Protein AF-A0A9X8CRG0-F1 (afdb_monomer_lite)

pLDDT: mean 84.68, std 8.57, range [40.19, 91.75]

Foldseek 3Di:
DLQVLVVVLCVVVVHDDDDDDDDLVVVLVDDDQEAEDAPVCQVVSVVRHPHHYQHQPDSPDSVSSNVSSVVVVVVVVVVVD

Radius of gyration: 12.18 Å; chains: 1; bounding box: 33×18×27 Å

Structure (mmCIF, N/CA/C/O backbone):
data_AF-A0A9X8CRG0-F1
#
_entry.id   AF-A0A9X8CRG0-F1
#
loop_
_atom_site.group_PDB
_atom_site.id
_atom_site.type_symbol
_atom_site.label_atom_id
_atom_site.label_alt_id
_atom_site.label_comp_id
_atom_site.label_asym_id
_atom_site.label_entity_id
_atom_site.label_seq_id
_atom_site.pdbx_PDB_ins_code
_atom_site.Cartn_x
_atom_site.Cartn_y
_atom_site.Cartn_z
_atom_site.occupancy
_atom_site.B_iso_or_equiv
_atom_site.auth_seq_id
_atom_site.auth_comp_id
_atom_site.auth_asym_id
_atom_site.auth_atom_id
_atom_site.pdbx_PDB_model_num
ATOM 1 N N . MET A 1 1 ? 11.245 -5.805 5.315 1.00 65.75 1 MET A N 1
ATOM 2 C CA . MET A 1 1 ? 10.685 -5.061 6.466 1.00 65.75 1 MET A CA 1
ATOM 3 C C . MET A 1 1 ? 9.414 -4.316 6.091 1.00 65.75 1 MET A C 1
ATOM 5 O O . MET A 1 1 ? 8.397 -4.598 6.700 1.00 65.75 1 MET A O 1
ATOM 9 N N . LEU A 1 2 ? 9.428 -3.463 5.059 1.00 77.94 2 LEU A N 1
ATOM 10 C CA . LEU A 1 2 ? 8.250 -2.669 4.680 1.00 77.94 2 LEU A CA 1
ATOM 11 C C . LEU A 1 2 ? 7.002 -3.506 4.370 1.00 77.94 2 LEU A C 1
ATOM 13 O O . LEU A 1 2 ? 5.927 -3.207 4.870 1.00 77.94 2 LEU A O 1
ATOM 17 N N 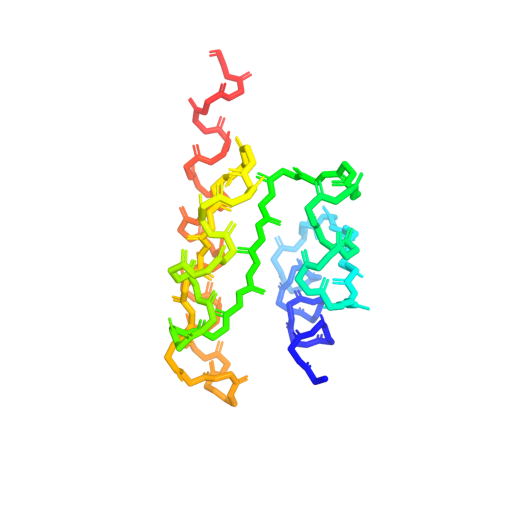. ARG A 1 3 ? 7.176 -4.593 3.606 1.00 84.50 3 ARG A N 1
ATOM 18 C CA . ARG A 1 3 ? 6.109 -5.546 3.277 1.00 84.50 3 ARG A CA 1
ATOM 19 C C . ARG A 1 3 ? 5.328 -5.994 4.521 1.00 84.50 3 ARG A C 1
ATOM 21 O O . ARG A 1 3 ? 4.120 -5.825 4.559 1.00 84.50 3 ARG A O 1
ATOM 28 N N . MET A 1 4 ? 6.029 -6.485 5.546 1.00 86.25 4 MET A N 1
ATOM 29 C CA . MET A 1 4 ? 5.399 -6.959 6.783 1.00 86.25 4 MET A CA 1
ATOM 30 C C . MET A 1 4 ? 4.640 -5.838 7.491 1.00 86.25 4 MET A C 1
ATOM 32 O O . MET A 1 4 ? 3.533 -6.062 7.954 1.00 86.25 4 MET A O 1
ATOM 36 N N . SER A 1 5 ? 5.202 -4.626 7.537 1.00 87.12 5 SER A N 1
ATOM 37 C CA . SER A 1 5 ? 4.526 -3.484 8.158 1.00 87.12 5 SER A CA 1
ATOM 38 C C . SER A 1 5 ? 3.233 -3.120 7.433 1.00 87.12 5 SER A C 1
ATOM 40 O O . SER A 1 5 ? 2.227 -2.900 8.095 1.00 87.12 5 SER A O 1
ATOM 42 N N . ILE A 1 6 ? 3.228 -3.112 6.095 1.00 87.69 6 ILE A N 1
ATOM 43 C CA . ILE A 1 6 ? 2.002 -2.855 5.330 1.00 87.69 6 ILE A CA 1
ATOM 44 C C . ILE A 1 6 ? 0.993 -4.000 5.516 1.00 87.69 6 ILE A C 1
ATOM 46 O O . ILE A 1 6 ? -0.181 -3.722 5.733 1.00 87.69 6 ILE A O 1
ATOM 50 N N . GLU A 1 7 ? 1.425 -5.266 5.512 1.00 89.62 7 GLU A N 1
ATOM 51 C CA . GLU A 1 7 ? 0.544 -6.416 5.787 1.00 89.62 7 GLU A CA 1
ATOM 52 C C . GLU A 1 7 ? -0.084 -6.345 7.195 1.00 89.62 7 GLU A C 1
ATOM 54 O O . GLU A 1 7 ? -1.271 -6.632 7.355 1.00 89.62 7 GLU A O 1
ATOM 59 N N . GLU A 1 8 ? 0.676 -5.933 8.215 1.00 90.25 8 GLU A N 1
ATOM 60 C CA . GLU A 1 8 ? 0.164 -5.714 9.576 1.00 90.25 8 GLU A CA 1
ATOM 61 C C . GLU A 1 8 ? -0.863 -4.574 9.630 1.00 90.25 8 GLU A C 1
ATOM 63 O O . GLU A 1 8 ? -1.933 -4.738 10.223 1.00 90.25 8 GLU A O 1
ATOM 68 N N . ILE A 1 9 ? -0.554 -3.432 9.004 1.00 89.75 9 ILE A N 1
ATOM 69 C CA . ILE A 1 9 ? -1.446 -2.266 8.938 1.00 89.75 9 ILE A CA 1
ATOM 70 C C . ILE A 1 9 ? -2.743 -2.647 8.217 1.00 89.75 9 ILE A C 1
ATOM 72 O O . ILE A 1 9 ? -3.830 -2.452 8.753 1.00 89.75 9 ILE A O 1
ATOM 76 N N . ALA A 1 10 ? -2.652 -3.262 7.040 1.00 90.06 10 ALA A N 1
ATOM 77 C CA . ALA A 1 10 ? -3.819 -3.665 6.266 1.00 90.06 10 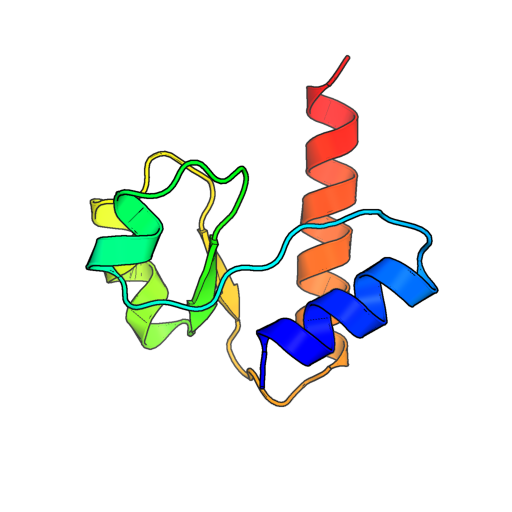ALA A CA 1
ATOM 78 C C . ALA A 1 10 ? -4.732 -4.611 7.059 1.00 90.06 10 ALA A C 1
ATOM 80 O O . ALA A 1 10 ? -5.928 -4.346 7.181 1.00 90.06 10 ALA A O 1
ATOM 81 N N . LYS A 1 11 ? -4.163 -5.631 7.721 1.00 90.56 11 LYS A N 1
ATOM 82 C CA . LYS A 1 11 ? -4.926 -6.528 8.607 1.00 90.56 11 LYS A CA 1
ATOM 83 C C . LYS A 1 11 ? -5.614 -5.790 9.752 1.00 90.56 11 LYS A C 1
ATOM 85 O O . LYS A 1 11 ? -6.762 -6.095 10.061 1.00 90.56 11 LYS A O 1
ATOM 90 N N . LYS A 1 12 ? -4.940 -4.820 10.376 1.00 90.62 12 LYS A N 1
ATOM 91 C CA . LYS A 1 12 ? -5.503 -4.002 11.463 1.00 90.62 12 LYS A CA 1
ATOM 92 C C . LYS A 1 12 ? -6.695 -3.161 10.997 1.00 90.62 12 LYS A C 1
ATOM 94 O O . LYS A 1 12 ? -7.625 -2.952 11.771 1.00 90.62 12 LYS A O 1
ATOM 99 N N . HIS A 1 13 ? -6.673 -2.715 9.745 1.00 87.94 13 HIS A N 1
ATOM 100 C CA . HIS A 1 13 ? -7.755 -1.958 9.119 1.00 87.94 13 HIS A CA 1
ATOM 101 C C . HIS A 1 13 ? -8.796 -2.839 8.407 1.00 87.94 13 HIS A C 1
ATOM 103 O O . HIS A 1 13 ? -9.762 -2.309 7.869 1.00 87.94 13 HIS A O 1
ATOM 109 N N . GLY A 1 14 ? -8.636 -4.168 8.424 1.00 88.00 14 GLY A N 1
ATOM 110 C CA . GLY A 1 14 ? -9.548 -5.099 7.755 1.00 88.00 14 GLY A CA 1
ATOM 111 C C . GLY A 1 14 ? -9.474 -5.058 6.226 1.00 88.00 14 GLY A C 1
ATOM 112 O O . GLY A 1 14 ? -10.425 -5.462 5.567 1.00 88.00 14 GLY A O 1
ATOM 113 N N . VAL A 1 15 ? -8.366 -4.569 5.663 1.00 87.50 15 VAL A N 1
ATOM 114 C CA . VAL A 1 15 ? -8.134 -4.496 4.216 1.00 87.50 15 VAL A CA 1
ATOM 115 C C . VAL A 1 15 ? -7.363 -5.738 3.775 1.00 87.50 15 VAL A C 1
ATOM 117 O O . VAL A 1 15 ? -6.287 -6.030 4.303 1.00 87.50 15 VAL A O 1
ATOM 120 N N . GLU A 1 16 ? -7.889 -6.463 2.791 1.00 86.88 16 GLU A N 1
ATOM 121 C CA . GLU A 1 16 ? -7.135 -7.518 2.114 1.00 86.88 16 GLU A CA 1
ATOM 122 C C . GLU A 1 16 ? -6.159 -6.899 1.118 1.00 86.88 16 GLU A C 1
ATOM 124 O O . GLU A 1 16 ? -6.545 -6.137 0.233 1.00 86.88 16 GLU A O 1
ATOM 129 N N . ILE A 1 17 ? -4.879 -7.231 1.268 1.00 88.19 17 ILE A N 1
ATOM 130 C CA . ILE A 1 17 ? -3.835 -6.809 0.342 1.00 88.19 17 ILE A CA 1
ATOM 131 C C . ILE A 1 17 ? -2.924 -7.974 -0.006 1.00 88.19 17 ILE A C 1
ATOM 133 O O . ILE A 1 17 ? -2.694 -8.872 0.806 1.00 88.19 17 ILE A O 1
ATOM 137 N N . GLU A 1 18 ? -2.311 -7.881 -1.179 1.00 87.88 18 GLU A N 1
ATOM 138 C CA . GLU A 1 18 ? -1.179 -8.712 -1.553 1.00 87.88 18 GLU A CA 1
ATOM 139 C C . GLU A 1 18 ? 0.058 -7.822 -1.704 1.00 87.88 18 GLU A C 1
ATOM 141 O O . GLU A 1 18 ? 0.151 -6.983 -2.598 1.00 87.88 18 GLU A O 1
ATOM 146 N N . ALA A 1 19 ? 1.012 -7.966 -0.784 1.00 87.00 19 ALA A N 1
ATOM 147 C CA . ALA A 1 19 ? 2.237 -7.181 -0.801 1.00 87.00 19 ALA A CA 1
ATOM 148 C C . ALA A 1 19 ? 3.389 -7.999 -1.396 1.00 87.00 19 ALA A C 1
ATOM 150 O O . ALA A 1 19 ? 3.787 -9.035 -0.859 1.00 87.00 19 ALA A O 1
ATOM 151 N N . PHE A 1 20 ? 3.991 -7.494 -2.472 1.00 85.88 20 PHE A N 1
ATOM 152 C CA . PHE A 1 20 ? 5.187 -8.074 -3.077 1.00 85.88 20 PHE A CA 1
ATOM 153 C C . PHE A 1 20 ? 6.420 -7.210 -2.790 1.00 85.88 20 PHE A C 1
ATOM 155 O O . PHE A 1 20 ? 6.355 -5.984 -2.779 1.00 85.88 20 PHE A O 1
ATOM 162 N N . CYS A 1 21 ? 7.563 -7.852 -2.543 1.00 85.06 21 CYS A N 1
ATOM 163 C CA . CYS A 1 21 ? 8.836 -7.167 -2.340 1.00 85.06 21 CYS A CA 1
ATOM 164 C C . CYS A 1 21 ? 9.814 -7.632 -3.415 1.00 85.06 21 CYS A C 1
ATOM 166 O O . CYS A 1 21 ? 10.205 -8.797 -3.421 1.00 85.06 21 CYS A O 1
ATOM 168 N N . GLY A 1 22 ? 10.223 -6.714 -4.283 1.00 82.50 22 GLY A N 1
ATOM 169 C CA . GLY A 1 22 ? 11.211 -6.951 -5.326 1.00 82.50 22 GLY A CA 1
ATOM 170 C C . GLY A 1 22 ? 11.976 -5.677 -5.669 1.00 82.50 22 GLY A C 1
ATOM 171 O O . GLY A 1 22 ? 11.746 -4.610 -5.098 1.00 82.50 22 GLY A O 1
ATOM 172 N N . ASP A 1 23 ? 12.916 -5.805 -6.593 1.00 84.12 23 ASP A N 1
ATOM 173 C CA . ASP A 1 23 ? 13.651 -4.696 -7.203 1.00 84.12 23 ASP A CA 1
ATOM 174 C C . ASP A 1 23 ? 12.792 -3.885 -8.192 1.00 84.12 23 ASP A C 1
ATOM 176 O O . ASP A 1 23 ? 11.720 -4.305 -8.622 1.00 84.12 23 ASP A O 1
ATOM 180 N N . VAL A 1 24 ? 13.287 -2.701 -8.577 1.00 78.31 24 VAL A N 1
ATOM 181 C CA . VAL A 1 24 ? 12.598 -1.746 -9.472 1.00 78.31 24 VAL A CA 1
ATOM 182 C C . VAL A 1 24 ? 12.154 -2.396 -10.788 1.00 78.31 24 VAL A C 1
ATOM 184 O O . VAL A 1 24 ? 11.053 -2.129 -11.274 1.00 78.31 24 VAL A O 1
ATOM 187 N N . SER A 1 25 ? 13.001 -3.263 -11.343 1.00 80.62 25 SER A N 1
ATOM 188 C CA . SER A 1 25 ? 12.735 -4.051 -12.548 1.00 80.62 25 SER A CA 1
ATOM 189 C C . SER A 1 25 ? 11.527 -4.965 -12.367 1.00 80.62 25 SER A C 1
ATOM 191 O O . SER A 1 25 ? 10.599 -4.924 -13.175 1.00 80.62 25 SER A O 1
ATOM 193 N N . THR A 1 26 ? 11.507 -5.743 -11.284 1.00 81.88 26 THR A N 1
ATOM 194 C CA . THR A 1 26 ? 10.425 -6.691 -11.006 1.00 81.88 26 THR A CA 1
ATOM 195 C C . THR A 1 26 ? 9.120 -5.973 -10.665 1.00 81.88 26 THR A C 1
ATOM 197 O O . THR A 1 26 ? 8.069 -6.339 -11.183 1.00 81.88 26 THR A O 1
ATOM 200 N N . CYS A 1 27 ? 9.173 -4.899 -9.870 1.00 78.38 27 CYS A N 1
ATOM 201 C CA . CYS A 1 27 ? 7.991 -4.107 -9.514 1.00 78.38 27 CYS A CA 1
ATOM 202 C C . CYS A 1 27 ? 7.329 -3.444 -10.731 1.00 78.38 27 CYS A C 1
ATOM 204 O O . CYS A 1 27 ? 6.115 -3.293 -10.749 1.00 78.38 27 CYS A O 1
ATOM 206 N N . SER A 1 28 ? 8.109 -3.066 -11.750 1.00 75.00 28 SER A N 1
ATOM 207 C CA . SER A 1 28 ? 7.570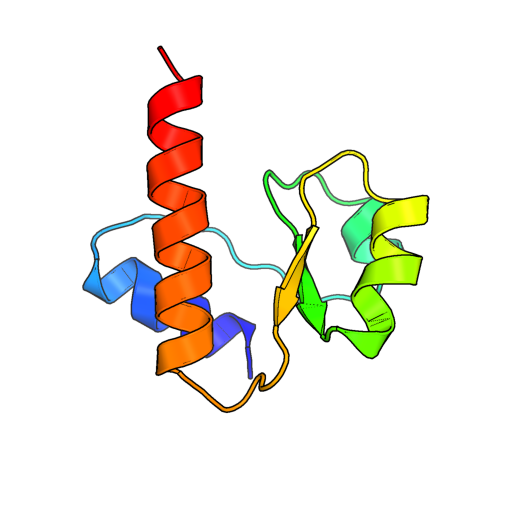 -2.475 -12.986 1.00 75.00 28 SER A CA 1
ATOM 208 C C . SER A 1 28 ? 6.994 -3.521 -13.947 1.00 75.00 28 SER A C 1
ATOM 210 O O . SER A 1 28 ? 6.165 -3.188 -14.792 1.00 75.00 28 SER A O 1
ATOM 212 N N . ALA A 1 29 ? 7.455 -4.771 -13.849 1.00 81.50 29 ALA A N 1
ATOM 213 C CA 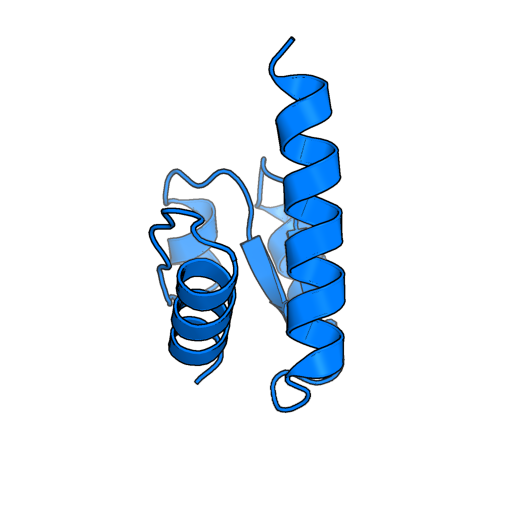. ALA A 1 29 ? 6.975 -5.886 -14.662 1.00 81.50 29 ALA A CA 1
ATOM 214 C C . ALA A 1 29 ? 5.737 -6.567 -14.056 1.00 81.50 29 ALA A C 1
ATOM 216 O O . ALA A 1 29 ? 4.899 -7.081 -14.796 1.00 81.50 29 ALA A O 1
ATOM 217 N N . ASN A 1 30 ? 5.615 -6.560 -12.726 1.00 80.62 30 ASN A N 1
ATOM 218 C CA . ASN A 1 30 ? 4.469 -7.125 -12.025 1.00 80.62 30 ASN A CA 1
ATOM 219 C C . ASN A 1 30 ? 3.230 -6.236 -12.129 1.00 80.62 30 ASN A C 1
ATOM 221 O O . ASN A 1 30 ? 3.291 -5.007 -12.095 1.00 80.62 30 ASN A O 1
ATOM 225 N N . THR A 1 31 ? 2.076 -6.891 -12.204 1.00 81.31 31 THR A N 1
ATOM 226 C CA . THR A 1 31 ? 0.776 -6.228 -12.149 1.00 81.31 31 THR A CA 1
ATOM 227 C C . THR A 1 31 ? 0.476 -5.869 -10.697 1.00 81.31 31 THR A C 1
ATOM 229 O O . THR A 1 31 ? 0.426 -6.745 -9.841 1.00 81.31 31 THR A O 1
ATOM 232 N N . CYS A 1 32 ? 0.339 -4.579 -10.407 1.00 86.19 32 CYS A N 1
ATOM 233 C CA . CYS A 1 32 ? 0.024 -4.064 -9.077 1.00 86.19 32 CYS A CA 1
ATOM 234 C C . CYS A 1 32 ? -0.738 -2.741 -9.200 1.00 86.19 32 CYS A C 1
ATOM 236 O O . CYS A 1 32 ? -0.564 -2.029 -10.185 1.00 86.19 32 CYS A O 1
ATOM 238 N N . ASP A 1 33 ? -1.563 -2.400 -8.210 1.00 88.56 33 ASP A N 1
ATOM 239 C CA . ASP A 1 33 ? -2.327 -1.141 -8.207 1.00 88.56 33 ASP A CA 1
ATOM 240 C C . ASP A 1 33 ? -1.498 0.053 -7.726 1.00 88.56 33 ASP A C 1
ATOM 242 O O . ASP A 1 33 ? -1.762 1.201 -8.085 1.00 88.56 33 ASP A O 1
ATOM 246 N N . VAL A 1 34 ? -0.483 -0.214 -6.903 1.00 88.88 34 VAL A N 1
ATOM 247 C CA . VAL A 1 34 ? 0.365 0.799 -6.277 1.00 88.88 34 VAL A CA 1
ATOM 248 C C . VAL A 1 34 ? 1.733 0.236 -5.935 1.00 88.88 34 VAL A C 1
ATOM 250 O O . VAL A 1 34 ? 1.872 -0.929 -5.563 1.00 88.88 34 VAL A O 1
ATOM 253 N N . ILE A 1 35 ? 2.753 1.090 -6.017 1.00 90.25 35 ILE A N 1
ATOM 254 C CA . ILE A 1 35 ? 4.116 0.752 -5.608 1.00 90.25 35 ILE A CA 1
ATOM 255 C C . ILE A 1 35 ? 4.537 1.656 -4.454 1.00 90.25 35 ILE A C 1
ATOM 257 O O . ILE A 1 35 ? 4.572 2.879 -4.591 1.00 90.25 35 ILE A O 1
ATOM 261 N N . PHE A 1 36 ? 4.911 1.049 -3.330 1.00 88.81 36 PHE A N 1
ATOM 262 C CA . PHE A 1 36 ? 5.519 1.742 -2.195 1.00 88.81 36 PHE A CA 1
ATOM 263 C C . PHE A 1 36 ? 7.037 1.577 -2.242 1.00 88.81 36 PHE A C 1
ATOM 265 O O . PHE A 1 36 ? 7.547 0.455 -2.258 1.00 88.81 36 PHE A O 1
ATOM 272 N N . CYS A 1 37 ? 7.780 2.681 -2.240 1.00 89.31 37 CYS A N 1
ATOM 273 C CA . CYS A 1 37 ? 9.243 2.647 -2.226 1.00 89.31 37 CYS A CA 1
ATOM 274 C C . CYS A 1 37 ? 9.826 3.837 -1.461 1.00 89.31 37 CYS A C 1
ATOM 276 O O . CYS A 1 37 ? 9.108 4.771 -1.110 1.00 89.31 37 CYS A O 1
ATOM 278 N N . SER A 1 38 ? 11.138 3.829 -1.214 1.00 89.06 38 SER A N 1
ATOM 279 C CA . SER A 1 38 ? 11.804 4.994 -0.629 1.00 89.06 38 SER A CA 1
ATOM 280 C C . SER A 1 38 ? 11.781 6.192 -1.577 1.00 89.06 38 SER A C 1
ATOM 282 O O . SER A 1 38 ? 11.756 6.024 -2.799 1.00 89.06 38 SER A O 1
ATOM 284 N N . VAL A 1 39 ? 11.823 7.402 -1.017 1.00 88.88 39 VAL A N 1
ATOM 285 C CA . VAL A 1 39 ? 11.919 8.654 -1.789 1.00 88.88 39 VAL A CA 1
ATOM 286 C C . VAL A 1 39 ? 13.075 8.636 -2.790 1.00 88.88 39 VAL A C 1
ATOM 288 O O . VAL A 1 39 ? 12.846 8.945 -3.956 1.00 88.88 39 VAL A O 1
ATOM 291 N N . ASP A 1 40 ? 14.252 8.139 -2.400 1.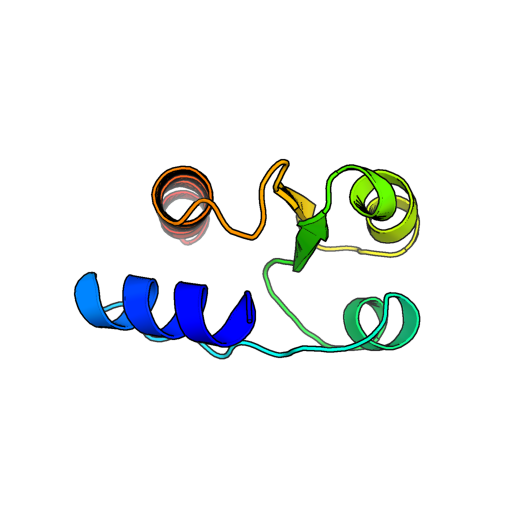00 86.81 40 ASP A N 1
ATOM 292 C CA . ASP A 1 40 ? 15.439 8.048 -3.264 1.00 86.81 40 ASP A CA 1
ATOM 293 C C . ASP A 1 40 ? 15.233 7.186 -4.520 1.00 86.81 40 ASP A C 1
ATOM 295 O O . ASP A 1 40 ? 15.820 7.440 -5.571 1.00 86.81 40 ASP A O 1
ATOM 299 N N . LEU A 1 41 ? 14.405 6.141 -4.417 1.00 85.31 41 LEU A N 1
ATOM 300 C CA . LEU A 1 41 ? 14.096 5.237 -5.528 1.00 85.31 41 LEU A CA 1
ATOM 301 C C . LEU A 1 41 ? 12.821 5.643 -6.269 1.00 85.31 41 LEU A C 1
ATOM 303 O O . LEU A 1 41 ? 12.613 5.204 -7.400 1.00 85.31 41 LEU A O 1
ATOM 307 N N . SER A 1 42 ? 11.982 6.482 -5.662 1.00 88.31 42 SER A N 1
ATOM 308 C CA . SER A 1 42 ? 10.653 6.801 -6.180 1.00 88.31 42 SER A CA 1
ATOM 309 C C . SER A 1 42 ? 10.683 7.476 -7.539 1.00 88.31 42 SER A C 1
ATOM 311 O O . SER A 1 42 ? 9.900 7.094 -8.405 1.00 88.31 42 SER A O 1
ATOM 313 N N . ASP A 1 43 ? 11.623 8.389 -7.775 1.00 89.00 43 ASP A N 1
ATOM 314 C CA . ASP A 1 43 ? 11.784 9.029 -9.079 1.00 89.00 43 ASP A CA 1
ATOM 315 C C . ASP A 1 43 ? 12.105 8.010 -10.170 1.00 89.00 43 ASP A C 1
ATOM 317 O O . ASP A 1 43 ? 11.457 8.006 -11.213 1.00 89.00 43 ASP A O 1
ATOM 321 N N . ARG A 1 44 ? 13.027 7.074 -9.908 1.00 87.25 44 ARG A N 1
ATOM 322 C CA . ARG A 1 44 ? 13.367 6.013 -10.870 1.00 87.25 44 ARG A CA 1
ATOM 323 C C . ARG A 1 44 ? 12.187 5.092 -11.138 1.00 87.25 44 ARG A C 1
ATOM 325 O O . ARG A 1 44 ? 11.903 4.785 -12.290 1.00 87.25 44 ARG A O 1
ATOM 332 N N . VAL A 1 45 ? 11.492 4.662 -10.086 1.00 87.25 45 VAL A N 1
ATOM 333 C CA . VAL A 1 45 ? 10.328 3.779 -10.221 1.00 87.25 45 VAL A CA 1
ATOM 334 C C . VAL A 1 45 ? 9.235 4.477 -11.027 1.00 87.25 45 VAL A C 1
ATOM 336 O O . VAL A 1 45 ? 8.686 3.869 -11.935 1.00 87.25 45 VAL A O 1
ATOM 339 N N . ARG A 1 46 ? 8.977 5.768 -10.789 1.00 87.81 46 ARG A N 1
ATOM 340 C CA . ARG A 1 46 ? 7.982 6.562 -11.533 1.00 87.81 46 ARG A CA 1
ATOM 341 C C . ARG A 1 46 ? 8.253 6.658 -13.029 1.00 87.81 46 ARG A C 1
ATOM 343 O O . ARG A 1 46 ? 7.305 6.815 -13.788 1.00 87.81 46 ARG A O 1
ATOM 350 N N . GLN A 1 47 ? 9.510 6.566 -13.463 1.00 86.69 47 GLN A N 1
ATOM 351 C CA . GLN A 1 47 ? 9.825 6.584 -14.895 1.00 86.69 47 GLN A CA 1
ATOM 352 C C . GLN A 1 47 ? 9.388 5.305 -15.618 1.00 86.69 47 GLN A C 1
ATOM 354 O O . GLN A 1 47 ? 9.130 5.345 -16.819 1.00 86.69 47 GLN A O 1
ATOM 359 N N . HIS A 1 48 ? 9.310 4.179 -14.905 1.00 83.62 48 HIS A N 1
ATOM 360 C CA . HIS A 1 48 ? 8.983 2.872 -15.482 1.00 83.62 48 HIS A CA 1
ATOM 361 C C . HIS A 1 48 ? 7.596 2.361 -15.073 1.00 83.62 48 HIS A C 1
ATOM 363 O O . HIS A 1 48 ? 6.971 1.602 -15.814 1.00 83.62 48 HIS A O 1
ATOM 369 N N . ALA A 1 49 ? 7.100 2.783 -13.912 1.00 84.06 49 ALA A N 1
ATOM 370 C CA . ALA A 1 49 ? 5.821 2.370 -13.368 1.00 84.06 49 ALA A CA 1
ATOM 371 C C . ALA A 1 49 ? 4.663 3.075 -14.079 1.00 84.06 49 ALA A C 1
ATOM 373 O O . ALA A 1 49 ? 4.636 4.294 -14.226 1.00 84.06 49 ALA A O 1
ATOM 374 N N . LYS A 1 50 ? 3.659 2.288 -14.467 1.00 85.06 50 LYS A N 1
ATOM 375 C CA . LYS A 1 50 ? 2.385 2.791 -15.011 1.00 85.06 50 LYS A CA 1
ATOM 376 C C . LYS A 1 50 ? 1.355 3.098 -13.922 1.00 85.06 50 LYS A C 1
ATOM 378 O O . LYS A 1 50 ? 0.288 3.627 -14.209 1.00 85.06 50 LYS A O 1
ATOM 383 N N . VAL A 1 51 ? 1.674 2.721 -12.690 1.00 87.88 51 VAL A N 1
ATOM 384 C CA . VAL A 1 51 ? 0.802 2.763 -11.518 1.00 87.88 51 VAL A CA 1
ATOM 385 C C . VAL A 1 51 ? 1.299 3.831 -10.547 1.00 87.88 51 VAL A C 1
ATOM 387 O O . VAL A 1 51 ? 2.471 4.220 -10.610 1.00 87.88 51 VAL A O 1
ATOM 390 N N . PRO A 1 52 ? 0.439 4.351 -9.660 1.00 88.62 52 PRO A N 1
ATOM 391 C CA . PRO A 1 52 ? 0.849 5.334 -8.669 1.00 88.62 52 PRO A CA 1
ATOM 392 C C . PRO A 1 52 ? 2.007 4.820 -7.802 1.00 88.62 52 PRO A C 1
ATOM 394 O O . PRO A 1 52 ? 1.976 3.715 -7.263 1.00 88.62 52 PRO A O 1
ATOM 397 N N . VAL A 1 53 ? 3.029 5.666 -7.648 1.00 89.81 53 VAL A N 1
ATOM 398 C CA . VAL A 1 53 ? 4.204 5.383 -6.816 1.00 89.81 53 VAL A CA 1
ATOM 399 C C . VAL A 1 53 ? 4.177 6.268 -5.577 1.00 89.81 53 VAL A C 1
ATOM 401 O O . VAL A 1 53 ? 4.320 7.500 -5.658 1.00 89.81 53 VAL A O 1
ATOM 404 N N . VAL A 1 54 ? 4.021 5.622 -4.426 1.00 90.50 54 VAL A N 1
ATOM 405 C CA . VAL A 1 54 ? 4.003 6.246 -3.109 1.00 90.50 54 VAL A CA 1
ATOM 406 C C . VAL A 1 54 ? 5.407 6.204 -2.522 1.00 90.50 54 VAL A C 1
ATOM 408 O O . VAL A 1 54 ? 5.938 5.156 -2.158 1.00 90.50 54 VAL A O 1
ATOM 411 N N . ALA A 1 55 ? 6.007 7.386 -2.439 1.00 91.12 55 ALA A N 1
ATOM 412 C CA . ALA A 1 55 ? 7.315 7.577 -1.847 1.00 91.12 55 ALA A CA 1
ATOM 413 C C . ALA A 1 55 ? 7.199 7.681 -0.318 1.00 91.12 55 ALA A C 1
ATOM 415 O O . ALA A 1 55 ? 6.471 8.539 0.193 1.00 91.12 55 ALA A O 1
ATOM 416 N N . ILE A 1 56 ? 7.928 6.819 0.385 1.00 89.88 56 ILE A N 1
ATOM 417 C CA . ILE A 1 56 ? 8.062 6.785 1.841 1.00 89.88 56 ILE A CA 1
ATOM 418 C C . ILE A 1 56 ? 9.443 7.334 2.201 1.00 89.88 56 ILE A C 1
ATOM 420 O O . ILE A 1 56 ? 10.459 6.855 1.694 1.00 89.88 56 ILE A O 1
ATOM 424 N N . ASN A 1 57 ? 9.501 8.334 3.073 1.00 89.44 57 ASN A N 1
ATOM 425 C CA . ASN A 1 57 ? 10.761 8.917 3.512 1.00 89.44 57 ASN A CA 1
ATOM 426 C C . ASN A 1 57 ? 11.438 8.013 4.552 1.00 89.44 57 ASN A C 1
ATOM 428 O O . ASN A 1 57 ? 12.592 7.619 4.382 1.00 89.44 57 ASN A O 1
ATOM 432 N N . ARG A 1 58 ? 10.706 7.604 5.600 1.00 86.06 58 ARG A N 1
ATOM 433 C CA . ARG A 1 58 ? 11.208 6.669 6.618 1.00 86.06 58 ARG A CA 1
ATOM 434 C C . ARG A 1 58 ? 10.475 5.336 6.577 1.00 86.06 58 ARG A C 1
ATOM 436 O O . ARG A 1 58 ? 9.436 5.154 7.191 1.00 86.06 58 ARG A O 1
ATOM 443 N N . LEU A 1 59 ? 11.103 4.340 5.954 1.00 81.50 59 LEU A N 1
ATOM 444 C CA . LEU A 1 59 ? 10.582 2.963 5.891 1.00 81.50 59 LEU A CA 1
ATOM 445 C C . LEU A 1 59 ? 10.418 2.302 7.277 1.00 81.50 59 LEU A C 1
ATOM 447 O O . LEU A 1 59 ? 9.699 1.316 7.405 1.00 81.50 59 LEU A O 1
ATOM 451 N N . MET A 1 60 ? 11.123 2.809 8.294 1.00 82.06 60 MET A N 1
ATOM 452 C CA . MET A 1 60 ? 11.027 2.351 9.687 1.00 82.06 60 MET A CA 1
ATOM 453 C C . MET A 1 60 ? 9.906 3.045 10.470 1.00 82.06 60 MET A C 1
ATOM 455 O O . MET A 1 60 ? 9.564 2.598 11.564 1.00 82.06 60 MET A O 1
ATOM 459 N N . ASP A 1 61 ? 9.355 4.138 9.942 1.00 87.38 61 ASP A N 1
ATOM 460 C CA . ASP A 1 61 ? 8.304 4.894 10.604 1.00 87.38 61 ASP A CA 1
ATOM 461 C C . ASP A 1 61 ? 6.938 4.308 10.238 1.00 87.38 61 ASP A C 1
ATOM 463 O O . ASP A 1 61 ? 6.391 4.545 9.161 1.00 87.38 61 ASP A O 1
ATOM 467 N N . LYS A 1 62 ? 6.396 3.490 11.146 1.00 85.88 62 LYS A N 1
ATOM 468 C CA . LYS A 1 62 ? 5.097 2.840 10.942 1.00 85.88 62 LYS A CA 1
ATOM 469 C C . LYS A 1 62 ? 3.959 3.851 10.791 1.00 85.88 62 LYS A C 1
ATOM 471 O O . LYS A 1 62 ? 3.020 3.548 10.068 1.00 85.88 62 LYS A O 1
ATOM 476 N N . GLN A 1 63 ? 4.043 5.020 11.435 1.00 89.06 63 GLN A N 1
ATOM 477 C CA . GLN A 1 63 ? 3.005 6.049 11.323 1.00 89.06 63 GLN A CA 1
ATOM 478 C C . GLN A 1 63 ? 3.015 6.657 9.922 1.00 89.06 63 GLN A C 1
ATOM 480 O O . GLN A 1 63 ? 1.971 6.697 9.280 1.00 89.06 63 GLN A O 1
ATOM 485 N N . GLU A 1 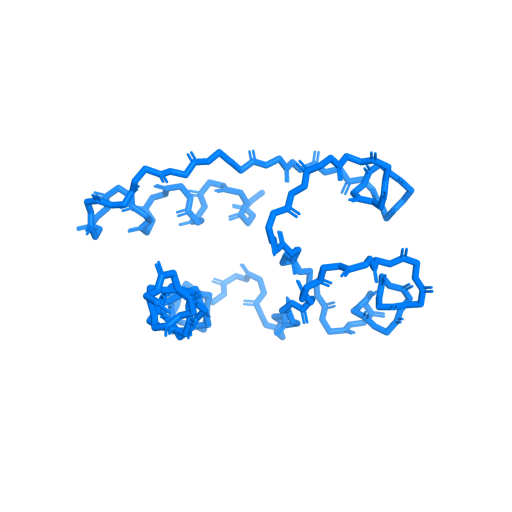64 ? 4.194 7.024 9.403 1.00 89.44 64 GLU A N 1
ATOM 486 C CA . GLU A 1 64 ? 4.304 7.562 8.039 1.00 89.44 64 GLU A CA 1
ATOM 487 C C . GLU A 1 64 ? 3.783 6.556 6.999 1.00 89.44 64 GLU A C 1
ATOM 489 O O . GLU A 1 64 ? 3.034 6.919 6.087 1.00 89.44 64 GLU A O 1
ATOM 494 N N . VAL A 1 65 ? 4.156 5.280 7.143 1.00 89.38 65 VAL A N 1
ATOM 495 C CA . VAL A 1 65 ? 3.698 4.208 6.249 1.00 89.38 65 VAL A CA 1
ATOM 496 C C . VAL A 1 65 ? 2.182 4.015 6.343 1.00 89.38 65 VAL A C 1
ATOM 498 O O . VAL A 1 65 ? 1.532 3.928 5.302 1.00 89.38 65 VAL A O 1
ATOM 501 N N . GLU A 1 66 ? 1.617 3.988 7.554 1.00 90.69 66 GLU A N 1
ATOM 502 C CA . GLU A 1 66 ? 0.173 3.835 7.792 1.00 90.69 66 GLU A CA 1
ATOM 503 C C . GLU A 1 66 ? -0.616 5.005 7.191 1.00 90.69 66 GLU A C 1
ATOM 505 O O . GLU A 1 66 ? -1.533 4.777 6.405 1.00 90.69 66 GLU A O 1
ATOM 510 N N . GLU A 1 67 ? -0.210 6.253 7.441 1.00 91.75 67 GLU A N 1
ATOM 511 C CA . GLU A 1 67 ? -0.871 7.435 6.873 1.00 91.75 67 GLU A CA 1
ATOM 512 C C . GLU A 1 67 ? -0.855 7.432 5.340 1.00 91.75 67 GLU A C 1
ATOM 514 O O . GLU A 1 67 ? -1.863 7.722 4.691 1.00 91.75 67 GLU A O 1
ATOM 519 N N . LYS A 1 68 ? 0.289 7.096 4.734 1.00 90.81 68 LYS A N 1
ATOM 520 C CA . LYS A 1 68 ? 0.434 7.045 3.272 1.00 90.81 68 LYS A CA 1
ATOM 521 C C . LYS A 1 68 ? -0.386 5.916 2.659 1.00 90.81 68 LYS A C 1
ATOM 523 O O . LYS A 1 68 ? -0.977 6.119 1.599 1.00 90.81 68 LYS A O 1
ATOM 528 N N . PHE A 1 69 ? -0.416 4.760 3.315 1.00 89.88 69 PHE A N 1
ATOM 529 C CA . PHE A 1 69 ? -1.223 3.619 2.906 1.00 89.88 69 PHE A CA 1
ATOM 530 C C . PHE A 1 69 ? -2.716 3.953 2.971 1.00 89.88 69 PHE A C 1
ATOM 532 O O . PHE A 1 69 ? -3.401 3.845 1.958 1.00 89.88 69 PHE A O 1
ATOM 539 N N . LEU A 1 70 ? -3.206 4.456 4.106 1.00 90.06 70 LEU A N 1
ATOM 540 C CA . LEU A 1 70 ? -4.613 4.834 4.275 1.00 90.06 70 LEU A CA 1
ATOM 541 C C . LEU A 1 70 ? -5.036 5.923 3.291 1.00 90.06 70 LEU A C 1
ATOM 543 O O . LEU A 1 70 ? -6.100 5.831 2.688 1.00 90.06 70 LEU A O 1
ATOM 547 N N . LYS A 1 71 ? -4.175 6.921 3.062 1.00 90.88 71 LYS A N 1
ATOM 548 C CA . LYS A 1 71 ? -4.426 7.967 2.064 1.00 90.88 71 LYS A CA 1
ATOM 549 C C . LYS A 1 71 ? -4.530 7.409 0.644 1.00 90.88 71 LYS A C 1
ATOM 551 O O . LYS A 1 71 ? -5.279 7.951 -0.166 1.00 90.88 71 LYS A O 1
ATOM 556 N N . PHE A 1 72 ? -3.760 6.368 0.327 1.00 89.62 72 PHE A N 1
ATOM 557 C CA . PHE A 1 72 ? -3.882 5.676 -0.950 1.00 89.62 72 PHE A CA 1
ATOM 558 C C . PHE A 1 72 ? -5.200 4.898 -1.034 1.00 89.62 72 PHE A C 1
ATOM 560 O O . PHE A 1 72 ? -5.906 5.060 -2.024 1.00 89.62 72 PHE A O 1
ATOM 567 N N . ILE A 1 73 ? -5.548 4.120 -0.004 1.00 87.88 73 ILE A N 1
ATOM 568 C CA . ILE A 1 73 ? -6.786 3.327 0.034 1.00 87.88 73 ILE A CA 1
ATOM 569 C C . ILE A 1 73 ? -8.031 4.221 -0.076 1.00 87.88 73 ILE A C 1
ATOM 571 O O . ILE A 1 73 ? -8.853 3.969 -0.949 1.00 87.88 73 ILE A O 1
ATOM 575 N N . ASP A 1 74 ? -8.125 5.320 0.686 1.00 87.56 74 ASP A N 1
ATOM 576 C CA . ASP A 1 74 ? -9.244 6.284 0.587 1.00 87.56 74 ASP A CA 1
ATOM 577 C C . ASP A 1 74 ? -9.396 6.840 -0.840 1.00 87.56 74 ASP A C 1
ATOM 579 O O . ASP A 1 74 ? -10.496 6.954 -1.385 1.00 87.56 74 ASP A O 1
ATOM 583 N N . GLY A 1 75 ? -8.268 7.150 -1.488 1.00 83.94 75 GLY A N 1
ATOM 584 C CA . GLY A 1 75 ? -8.254 7.616 -2.872 1.00 83.94 75 GLY A CA 1
ATOM 585 C C . GLY A 1 75 ? -8.567 6.525 -3.899 1.00 83.94 75 GLY A C 1
ATOM 586 O O . GLY A 1 75 ? -9.042 6.845 -4.991 1.00 83.94 75 GLY A O 1
ATOM 587 N N . PHE A 1 76 ? -8.287 5.262 -3.575 1.00 81.44 76 PHE A N 1
ATOM 588 C CA . PHE A 1 76 ? -8.569 4.110 -4.423 1.00 81.44 76 PHE A CA 1
ATOM 589 C C . PHE A 1 76 ? -10.059 3.757 -4.392 1.00 81.44 76 PHE A C 1
ATOM 591 O O . PHE A 1 76 ? -10.656 3.624 -5.458 1.00 81.44 76 PHE A O 1
ATOM 598 N N . GLU A 1 77 ? -10.680 3.721 -3.208 1.00 72.62 77 GLU A N 1
ATOM 599 C CA . GLU A 1 77 ? -12.124 3.474 -3.059 1.00 72.62 77 GLU A CA 1
ATOM 600 C C . GLU A 1 77 ? -12.958 4.502 -3.837 1.00 72.62 77 GLU A C 1
ATOM 602 O O . GLU A 1 77 ? -13.873 4.138 -4.567 1.00 72.62 77 GLU A O 1
ATOM 607 N N . ARG A 1 78 ? -12.563 5.780 -3.804 1.00 63.91 78 ARG A N 1
ATOM 608 C CA . ARG A 1 78 ? -13.241 6.858 -4.549 1.00 63.91 78 ARG A CA 1
ATOM 609 C C . ARG A 1 78 ? -13.131 6.782 -6.072 1.00 63.91 78 ARG A C 1
ATOM 611 O O . ARG A 1 78 ? -13.859 7.489 -6.761 1.00 63.91 78 ARG A O 1
ATOM 618 N N . LYS A 1 79 ? -12.176 6.022 -6.610 1.00 56.16 79 LYS A N 1
ATOM 619 C CA . LYS A 1 79 ? -12.003 5.833 -8.061 1.00 56.16 79 LYS A CA 1
ATOM 620 C C . LYS A 1 79 ? -12.688 4.571 -8.584 1.00 56.16 79 LYS A C 1
ATOM 622 O O . LYS A 1 79 ? -12.704 4.378 -9.797 1.00 56.16 79 LYS A O 1
ATOM 627 N N . GLY A 1 80 ? -13.191 3.724 -7.687 1.00 54.16 80 GLY A N 1
ATOM 628 C CA . GLY A 1 80 ? -13.905 2.494 -8.018 1.00 54.16 80 GLY A CA 1
ATOM 629 C C . GLY A 1 80 ? -15.407 2.669 -8.277 1.00 54.16 80 GLY A C 1
ATOM 630 O O . GLY A 1 80 ? -16.055 1.669 -8.574 1.00 54.16 80 GLY A O 1
ATOM 631 N N . GLU A 1 81 ? -15.946 3.891 -8.169 1.00 40.19 81 GLU A N 1
ATOM 632 C CA . GLU A 1 81 ? -17.350 4.245 -8.465 1.00 40.19 81 GLU A CA 1
ATOM 633 C C . GLU A 1 81 ? -17.543 4.831 -9.873 1.00 40.19 81 GLU A C 1
ATOM 635 O O . GLU A 1 81 ? -16.717 5.675 -10.298 1.00 40.19 81 GLU A O 1
#

Sequence (81 aa):
MLRMSIEEIAKKHGVEIEAFCGDVSTCSANTCDVIFCSVDLSDRVRQHAKVPVVAINRLMDKQEVEEKFLKFIDGFERKGE

Secondary structure (DSSP, 8-state):
-HHHHHHHHHHHTT---------HHHHHHS--S-EEEEHHHHHHHHHH-SS-EEEES-TT-HHHHHHHHHHHHHHHHTT--